Protein AF-A0A1Y4RMQ2-F1 (afdb_monomer_lite)

Radius of gyration: 25.71 Å; chains: 1; bounding box: 82×28×45 Å

Foldseek 3Di:
DVVVVVVVVVVVVVVVVVVVPPPPPPQDKDKDKDKDWDQDPAWDWDKAFDPDPWDWPDKVVDDDGIFIWTAGNVRWIQTPVPRDIDNIIMTITIDRDDPDDDCPDDDDDDPVCVVVVD

Sequence (118 aa):
MRRMKGKLFYLLAALFLMAAGCAEKKQEKDTVRSMIYLYPRNALEVSVQPENDGEISCSYPSCGKEWNIIARPDGTMTNLDDGQEYSCLFREYTAVGIPAENPQEGFVVEGKETAAFL

Structure (mmCIF, N/CA/C/O backbone):
data_AF-A0A1Y4RMQ2-F1
#
_entry.id   AF-A0A1Y4RMQ2-F1
#
loop_
_atom_site.group_PDB
_atom_site.id
_atom_site.type_symbol
_atom_site.label_atom_id
_atom_site.label_alt_id
_atom_site.label_comp_id
_atom_site.label_asym_id
_atom_site.label_entity_id
_atom_site.label_seq_id
_atom_site.pdbx_PDB_ins_code
_atom_site.Cartn_x
_atom_site.Cartn_y
_atom_site.Cartn_z
_atom_site.o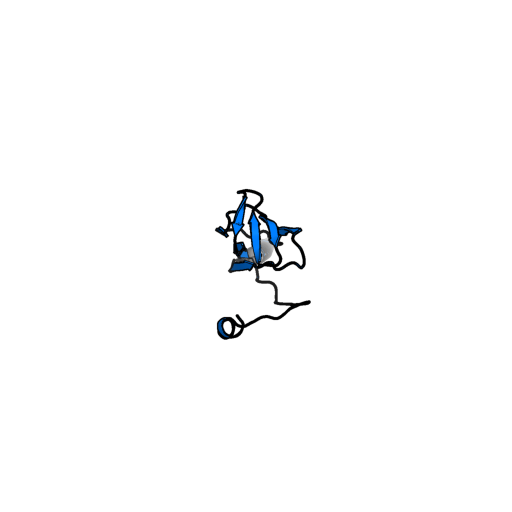ccupancy
_atom_site.B_iso_or_equiv
_atom_site.auth_seq_id
_atom_site.auth_comp_id
_atom_site.auth_asym_id
_atom_site.auth_atom_id
_atom_site.pdbx_PDB_model_num
ATOM 1 N N . MET A 1 1 ? 67.822 4.786 -30.871 1.00 49.12 1 MET A N 1
ATOM 2 C CA . MET A 1 1 ? 66.890 5.279 -29.821 1.00 49.12 1 MET A CA 1
ATOM 3 C C . MET A 1 1 ? 65.563 5.903 -30.306 1.00 49.12 1 MET A C 1
ATOM 5 O O . MET A 1 1 ? 64.708 6.147 -29.466 1.00 49.12 1 MET A O 1
ATOM 9 N N . ARG A 1 2 ? 65.306 6.131 -31.611 1.00 54.69 2 ARG A N 1
ATOM 10 C CA . ARG A 1 2 ? 64.018 6.703 -32.096 1.00 54.69 2 ARG A CA 1
ATOM 11 C C . ARG A 1 2 ? 62.841 5.706 -32.187 1.00 54.69 2 ARG A C 1
ATOM 13 O O . ARG A 1 2 ? 61.695 6.126 -32.227 1.00 54.69 2 ARG A O 1
ATOM 20 N N . ARG A 1 3 ? 63.114 4.393 -32.178 1.00 53.12 3 ARG A N 1
ATOM 21 C CA . ARG A 1 3 ? 62.140 3.308 -32.449 1.00 53.12 3 ARG A CA 1
ATOM 22 C C . ARG A 1 3 ? 61.313 2.853 -31.228 1.00 53.12 3 ARG A C 1
ATOM 24 O O . ARG A 1 3 ? 60.241 2.289 -31.410 1.00 53.12 3 ARG A O 1
ATOM 31 N N . MET A 1 4 ? 61.778 3.111 -29.998 1.00 57.31 4 MET A N 1
ATOM 32 C CA . MET A 1 4 ? 61.063 2.752 -28.753 1.00 57.31 4 MET A CA 1
ATOM 33 C C . MET A 1 4 ? 59.986 3.770 -28.363 1.00 57.31 4 MET A C 1
ATOM 35 O O . MET A 1 4 ? 58.971 3.383 -27.796 1.00 57.31 4 MET A O 1
ATOM 39 N N . LYS A 1 5 ? 60.164 5.050 -28.725 1.00 55.41 5 LYS A N 1
ATOM 40 C CA . LYS A 1 5 ? 59.192 6.115 -28.425 1.00 55.41 5 LYS A CA 1
ATOM 41 C C . LYS A 1 5 ? 57.867 5.912 -29.169 1.00 55.41 5 LYS A C 1
ATOM 43 O O . LYS A 1 5 ? 56.817 6.134 -28.589 1.00 55.41 5 LYS A O 1
ATOM 48 N N . GLY A 1 6 ? 57.920 5.411 -30.408 1.00 58.44 6 GLY A N 1
ATOM 49 C CA . GLY A 1 6 ? 56.724 5.069 -31.186 1.00 58.44 6 GLY A CA 1
ATOM 50 C C . GLY A 1 6 ? 55.949 3.893 -30.590 1.00 58.44 6 GLY A C 1
ATOM 51 O O . GLY A 1 6 ? 54.750 4.002 -30.388 1.00 58.44 6 GLY A O 1
ATOM 52 N N . LYS A 1 7 ? 56.629 2.794 -30.225 1.00 63.16 7 LYS A N 1
ATOM 53 C CA . LYS A 1 7 ? 55.978 1.634 -29.581 1.00 63.16 7 LYS A CA 1
ATOM 54 C C . LYS A 1 7 ? 55.372 1.986 -28.220 1.00 63.16 7 LYS A C 1
ATOM 56 O O . LYS A 1 7 ? 54.279 1.530 -27.916 1.00 63.16 7 LYS A O 1
ATOM 61 N N . LEU A 1 8 ? 56.059 2.824 -27.439 1.00 69.38 8 LEU A N 1
ATOM 62 C CA . LEU A 1 8 ? 55.552 3.320 -26.161 1.00 69.38 8 LEU A CA 1
ATOM 63 C C . LEU A 1 8 ? 54.329 4.229 -26.353 1.00 69.38 8 LEU A C 1
ATOM 65 O O . LEU A 1 8 ? 53.375 4.120 -25.596 1.00 69.38 8 LEU A O 1
ATOM 69 N N . PHE A 1 9 ? 54.324 5.060 -27.400 1.00 75.06 9 PHE A N 1
ATOM 70 C CA . PHE A 1 9 ? 53.178 5.897 -27.755 1.00 75.06 9 PHE A CA 1
ATOM 71 C C . PHE A 1 9 ? 51.963 5.068 -28.198 1.00 75.06 9 PHE A C 1
ATOM 73 O O . PHE A 1 9 ? 50.859 5.331 -27.741 1.00 75.06 9 PHE A O 1
ATOM 80 N N . TYR A 1 10 ? 52.156 4.024 -29.012 1.00 74.94 10 TYR A N 1
ATOM 81 C CA . TYR A 1 10 ? 51.068 3.116 -29.402 1.00 74.94 10 TYR A CA 1
ATOM 82 C C . TYR A 1 10 ? 50.523 2.304 -28.220 1.00 74.94 10 TYR A C 1
ATOM 84 O O . TYR A 1 10 ? 49.314 2.119 -28.126 1.00 74.94 10 TYR A O 1
ATOM 92 N N . LEU A 1 11 ? 51.386 1.865 -27.295 1.00 77.06 11 LEU A N 1
ATOM 93 C CA . LEU A 1 11 ? 50.958 1.194 -26.062 1.00 77.06 11 LEU A CA 1
ATOM 94 C C . LEU A 1 11 ? 50.164 2.136 -25.144 1.00 77.06 11 LEU A C 1
ATOM 96 O O . LEU A 1 11 ? 49.125 1.739 -24.629 1.00 77.06 11 LEU A O 1
ATOM 100 N N . LEU A 1 12 ? 50.603 3.389 -24.990 1.00 75.81 12 LEU A N 1
ATOM 101 C CA . LEU A 1 12 ? 49.875 4.414 -24.232 1.00 75.81 12 LEU A CA 1
ATOM 102 C C . LEU A 1 12 ? 48.533 4.777 -24.884 1.00 75.81 12 LEU A C 1
ATOM 104 O O . LEU A 1 12 ? 47.537 4.903 -24.180 1.00 75.81 12 LEU A O 1
ATOM 108 N N . ALA A 1 13 ? 48.482 4.892 -26.213 1.00 74.94 13 ALA A N 1
ATOM 109 C CA . ALA A 1 13 ? 47.250 5.176 -26.946 1.00 74.94 13 ALA A CA 1
ATOM 110 C C . ALA A 1 13 ? 46.244 4.012 -26.869 1.00 74.94 13 ALA A C 1
ATOM 112 O O . ALA A 1 13 ? 45.056 4.246 -26.666 1.00 74.94 13 ALA A O 1
ATOM 113 N N . ALA A 1 14 ? 46.709 2.762 -26.968 1.00 71.12 14 ALA A N 1
ATOM 114 C CA . ALA A 1 14 ? 45.867 1.575 -26.805 1.00 71.12 14 ALA A CA 1
ATOM 115 C C . ALA A 1 14 ? 45.315 1.446 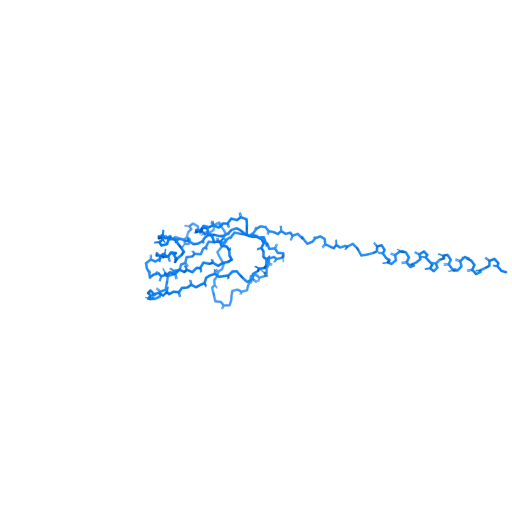-25.373 1.00 71.12 14 ALA A C 1
ATOM 117 O O . ALA A 1 14 ? 44.153 1.089 -25.192 1.00 71.12 14 ALA A O 1
ATOM 118 N N . LEU A 1 15 ? 46.118 1.795 -24.361 1.00 70.38 15 LEU A N 1
ATOM 119 C CA . LEU A 1 15 ? 45.685 1.836 -22.962 1.00 70.38 15 LEU A CA 1
ATOM 120 C C . LEU A 1 15 ? 44.609 2.915 -22.731 1.00 70.38 15 LEU A C 1
ATOM 122 O O . LEU A 1 15 ? 43.629 2.667 -22.035 1.00 70.38 15 LEU A O 1
ATOM 126 N N . PHE A 1 16 ? 44.751 4.083 -23.368 1.00 65.19 16 PHE A N 1
ATOM 127 C CA . PHE A 1 16 ? 43.758 5.164 -23.321 1.00 65.19 16 PHE A CA 1
ATOM 128 C C . PHE A 1 16 ? 42.444 4.797 -24.033 1.00 65.19 16 PHE A C 1
ATOM 130 O O . PHE A 1 16 ? 41.365 5.119 -23.543 1.00 65.19 16 PHE A O 1
ATOM 137 N N . LEU A 1 17 ? 42.525 4.086 -25.163 1.00 62.69 17 LEU A N 1
ATOM 138 C CA . LEU A 1 17 ? 41.361 3.592 -25.910 1.00 62.69 17 LEU A CA 1
ATOM 139 C C . LEU A 1 17 ? 40.569 2.532 -25.131 1.00 62.69 17 LEU A C 1
ATOM 141 O O . LEU A 1 17 ? 39.343 2.537 -25.189 1.00 62.69 17 LEU A O 1
ATOM 145 N N . MET A 1 18 ? 41.242 1.664 -24.365 1.00 61.66 18 MET A N 1
ATOM 146 C CA . MET A 1 18 ? 40.560 0.704 -23.485 1.00 61.66 18 MET A CA 1
ATOM 147 C C . MET A 1 18 ? 39.873 1.387 -22.292 1.00 61.66 18 MET A C 1
ATOM 149 O O . MET A 1 18 ? 38.809 0.944 -21.874 1.00 61.66 18 MET A O 1
ATOM 153 N N . ALA A 1 19 ? 40.427 2.491 -21.777 1.00 60.16 19 ALA A N 1
ATOM 154 C CA . ALA A 1 19 ? 39.830 3.247 -20.672 1.00 60.16 19 ALA A CA 1
ATOM 155 C C . ALA A 1 19 ? 38.576 4.050 -21.079 1.00 60.16 19 ALA A C 1
ATOM 157 O O . ALA A 1 19 ? 37.686 4.252 -20.258 1.00 60.16 19 ALA A O 1
ATOM 158 N N . ALA A 1 20 ? 38.468 4.475 -22.343 1.00 59.16 20 ALA A N 1
ATOM 159 C CA . ALA A 1 20 ? 37.299 5.197 -22.858 1.00 59.16 20 ALA A CA 1
ATOM 160 C C . ALA A 1 20 ? 36.094 4.288 -23.192 1.00 59.16 20 ALA A C 1
ATOM 162 O O . ALA A 1 20 ? 35.016 4.790 -23.500 1.00 59.16 20 ALA A O 1
ATOM 163 N N . GLY A 1 21 ? 36.265 2.959 -23.150 1.00 54.16 21 GLY A N 1
ATOM 164 C CA . GLY A 1 21 ? 35.235 1.976 -23.508 1.00 54.16 21 GLY A CA 1
ATOM 165 C C . GLY A 1 21 ? 34.200 1.675 -22.416 1.00 54.16 21 GLY A C 1
ATOM 166 O O . GLY A 1 21 ? 33.205 1.009 -22.697 1.00 54.16 21 GLY A O 1
ATOM 167 N N . CYS A 1 22 ? 34.386 2.169 -21.190 1.00 55.03 22 CYS A N 1
ATOM 168 C CA . CYS A 1 22 ? 33.389 2.058 -20.125 1.00 55.03 22 CYS A CA 1
ATOM 169 C C . CYS A 1 22 ? 32.335 3.165 -20.269 1.00 55.03 22 CYS A C 1
ATOM 171 O O . CYS A 1 22 ? 32.277 4.093 -19.468 1.00 55.03 22 CYS A O 1
ATOM 173 N N . ALA A 1 23 ? 31.501 3.087 -21.306 1.00 58.84 23 ALA A N 1
ATOM 174 C CA . ALA A 1 23 ? 30.244 3.820 -21.300 1.00 58.84 23 ALA A CA 1
ATOM 175 C C . ALA A 1 23 ? 29.331 3.143 -20.268 1.00 58.84 23 ALA A C 1
ATOM 177 O O . ALA A 1 23 ? 28.822 2.047 -20.516 1.00 58.84 23 ALA A O 1
ATOM 178 N N . GLU A 1 24 ? 29.168 3.756 -19.093 1.00 58.00 24 GLU A N 1
ATOM 179 C CA . GLU A 1 24 ? 28.142 3.345 -18.136 1.00 58.00 24 GLU A CA 1
ATOM 180 C C . GLU A 1 24 ? 26.800 3.308 -18.874 1.00 58.00 24 GLU A C 1
ATOM 182 O O . GLU A 1 24 ? 26.314 4.324 -19.379 1.00 58.00 24 GLU A O 1
ATOM 187 N N . LYS A 1 25 ? 26.211 2.114 -19.000 1.00 56.59 25 LYS A N 1
ATOM 188 C CA . LYS A 1 25 ? 24.844 1.983 -19.497 1.00 56.59 25 LYS A CA 1
ATOM 189 C C . LYS A 1 25 ? 23.955 2.697 -18.489 1.00 56.59 25 LYS A C 1
ATOM 191 O O . LYS A 1 25 ? 23.756 2.192 -17.389 1.00 56.59 25 LYS A O 1
ATOM 196 N N . LYS A 1 26 ? 23.458 3.878 -18.855 1.00 53.00 26 LYS A N 1
ATOM 197 C CA . LYS A 1 26 ? 22.485 4.620 -18.056 1.00 53.00 26 LYS A CA 1
ATOM 198 C C . LYS A 1 26 ? 21.263 3.720 -17.890 1.00 53.00 26 LYS A C 1
ATOM 200 O O . LYS A 1 26 ? 20.548 3.478 -18.858 1.00 53.00 26 LYS A O 1
ATOM 205 N N . GLN A 1 27 ? 21.098 3.154 -16.700 1.00 61.75 27 GLN A N 1
ATOM 206 C CA . GLN A 1 27 ? 19.955 2.312 -16.383 1.00 61.75 27 GLN A CA 1
ATOM 207 C C . GLN A 1 27 ? 18.708 3.193 -16.459 1.00 61.75 27 GLN A C 1
ATOM 209 O O . GLN A 1 27 ? 18.607 4.201 -15.756 1.00 61.75 27 GLN A O 1
ATOM 214 N N . GLU A 1 28 ? 17.816 2.868 -17.387 1.00 67.81 28 GLU A N 1
ATOM 215 C CA . GLU A 1 28 ? 16.533 3.544 -17.523 1.00 67.81 28 GLU A CA 1
ATOM 216 C C . GLU A 1 28 ? 15.702 3.206 -16.279 1.00 67.81 28 GLU A C 1
ATOM 218 O O . GLU A 1 28 ? 15.555 2.041 -15.905 1.00 67.81 28 GLU A O 1
ATOM 223 N N . LYS A 1 29 ? 15.305 4.252 -15.552 1.00 76.69 29 LYS A N 1
ATOM 224 C CA . LYS A 1 29 ? 14.570 4.161 -14.292 1.00 76.69 29 LYS A CA 1
ATOM 225 C C . LYS A 1 29 ? 13.098 4.331 -14.643 1.00 76.69 29 LYS A C 1
ATOM 227 O O . LYS A 1 29 ? 12.678 5.439 -14.972 1.00 76.69 29 LYS A O 1
ATOM 232 N N . ASP A 1 30 ? 12.349 3.239 -14.595 1.00 84.38 30 ASP A N 1
ATOM 233 C CA . ASP A 1 30 ? 10.927 3.215 -14.918 1.00 84.38 30 ASP A CA 1
ATOM 234 C C . ASP A 1 30 ? 10.101 3.658 -13.711 1.00 84.38 30 ASP A C 1
ATOM 236 O O . ASP A 1 30 ? 10.441 3.374 -12.560 1.00 84.38 30 ASP A O 1
ATOM 240 N N . THR A 1 31 ? 8.986 4.342 -13.960 1.00 88.00 31 THR A N 1
ATOM 241 C CA . THR A 1 31 ? 7.992 4.637 -12.923 1.00 88.00 31 THR A CA 1
ATOM 242 C C . THR A 1 31 ? 6.953 3.526 -12.894 1.00 88.00 31 THR A C 1
ATOM 244 O O . THR A 1 31 ? 6.230 3.315 -13.867 1.00 88.00 31 THR A O 1
ATOM 247 N N . VAL A 1 32 ? 6.847 2.848 -11.757 1.00 86.81 32 VAL A N 1
ATOM 248 C CA . VAL A 1 32 ? 5.902 1.759 -11.516 1.00 86.81 32 VAL A CA 1
ATOM 249 C C . VAL A 1 32 ? 4.829 2.232 -10.543 1.00 86.81 32 VAL A C 1
ATOM 251 O O . VAL A 1 32 ? 5.112 2.902 -9.550 1.00 86.81 32 VAL A O 1
ATOM 254 N N . ARG A 1 33 ? 3.577 1.874 -10.834 1.00 89.38 33 ARG A N 1
ATOM 255 C CA . ARG A 1 33 ? 2.418 2.152 -9.981 1.00 89.38 33 ARG A CA 1
ATOM 256 C C . ARG A 1 33 ? 1.780 0.842 -9.561 1.00 89.38 33 ARG A C 1
ATOM 258 O O . ARG A 1 33 ? 1.538 -0.011 -10.410 1.00 89.38 33 ARG A O 1
ATOM 265 N N . SER A 1 34 ? 1.486 0.699 -8.277 1.00 87.69 34 SER A N 1
ATOM 266 C CA . SER A 1 34 ? 0.765 -0.449 -7.736 1.00 87.69 34 SER A CA 1
ATOM 267 C C . SER A 1 34 ? -0.463 -0.003 -6.955 1.00 87.69 34 SER A C 1
ATOM 269 O O . SER A 1 34 ? -0.455 1.028 -6.282 1.00 87.69 34 SER A O 1
ATOM 271 N N . MET A 1 35 ? -1.519 -0.809 -7.051 1.00 91.75 35 MET A N 1
ATOM 272 C CA . MET A 1 35 ? -2.716 -0.697 -6.227 1.00 91.75 35 MET A CA 1
ATOM 273 C C . MET A 1 35 ? -2.994 -2.067 -5.609 1.00 91.75 35 MET A C 1
ATOM 275 O O . MET A 1 35 ? -3.031 -3.070 -6.320 1.00 91.75 35 MET A O 1
ATOM 279 N N . ILE A 1 36 ? -3.115 -2.112 -4.286 1.00 93.12 36 ILE A N 1
ATOM 280 C CA . ILE A 1 36 ? -3.183 -3.340 -3.493 1.00 93.12 36 ILE A CA 1
ATOM 281 C C . ILE A 1 36 ? -4.531 -3.379 -2.778 1.00 93.12 36 ILE A C 1
ATOM 283 O O . ILE A 1 36 ? -4.892 -2.440 -2.064 1.00 93.12 36 ILE A O 1
ATOM 287 N N . TYR A 1 37 ? -5.239 -4.491 -2.959 1.00 94.25 37 TYR A N 1
ATOM 288 C CA . TYR A 1 37 ? -6.482 -4.824 -2.271 1.00 94.25 37 TYR A CA 1
ATOM 289 C C . TYR A 1 37 ? -6.278 -6.108 -1.469 1.00 94.25 37 TYR A C 1
ATOM 291 O O . TYR A 1 37 ? -5.677 -7.057 -1.977 1.00 94.25 37 TYR A O 1
ATOM 299 N N . LEU A 1 38 ? -6.775 -6.155 -0.232 1.00 95.81 38 LEU A N 1
ATOM 300 C CA . LEU A 1 38 ? -6.577 -7.290 0.669 1.00 95.81 38 LEU A CA 1
ATOM 301 C C . LEU A 1 38 ? -7.921 -7.820 1.165 1.00 95.81 38 LEU A C 1
ATOM 303 O O . LEU A 1 38 ? -8.664 -7.110 1.831 1.00 95.81 38 LEU A O 1
ATOM 307 N N . TYR A 1 39 ? -8.191 -9.092 0.866 1.00 96.06 39 TYR A N 1
ATOM 308 C CA . TYR A 1 39 ? -9.411 -9.808 1.254 1.00 96.06 39 TYR A CA 1
ATOM 309 C C . TYR A 1 39 ? -9.057 -11.090 2.021 1.00 96.06 39 TYR A C 1
ATOM 311 O O . TYR A 1 39 ? -9.190 -12.200 1.496 1.00 96.06 39 TYR A O 1
ATOM 319 N N . PRO A 1 40 ? -8.521 -10.983 3.246 1.00 96.94 40 PRO A N 1
ATOM 320 C CA . PRO A 1 40 ? -8.179 -12.159 4.026 1.00 96.94 40 PRO A CA 1
ATOM 321 C C . PRO A 1 40 ? -9.421 -12.925 4.494 1.00 96.94 40 PRO A C 1
ATOM 323 O O . PRO A 1 40 ? -10.517 -12.384 4.581 1.00 96.94 40 PRO A O 1
ATOM 326 N N . ARG A 1 41 ? -9.248 -14.197 4.880 1.00 97.56 41 ARG A N 1
ATOM 327 C CA . ARG A 1 41 ? -10.356 -15.010 5.420 1.00 97.56 41 ARG A CA 1
ATOM 328 C C . ARG A 1 41 ? -10.904 -14.467 6.746 1.00 97.56 41 ARG A C 1
ATOM 330 O O . ARG A 1 41 ? -12.102 -14.544 6.984 1.00 97.56 41 ARG A O 1
ATOM 337 N N . ASN A 1 42 ? -10.026 -13.973 7.613 1.00 98.00 42 ASN A N 1
ATOM 338 C CA . ASN A 1 42 ? -10.362 -13.360 8.898 1.00 98.00 42 ASN A CA 1
ATOM 339 C C . ASN A 1 42 ? -9.594 -12.046 9.018 1.00 98.00 42 ASN A C 1
ATOM 341 O O . ASN A 1 42 ? -8.602 -11.868 8.317 1.00 98.00 42 ASN A O 1
ATOM 345 N N . ALA A 1 43 ? -10.010 -11.161 9.923 1.00 98.31 43 ALA A N 1
ATOM 346 C CA . ALA A 1 43 ? -9.231 -9.962 10.203 1.00 98.31 43 ALA A CA 1
ATOM 347 C C . ALA A 1 43 ? -7.831 -10.338 10.718 1.00 98.31 43 ALA A C 1
ATOM 349 O O . ALA A 1 43 ? -7.720 -11.133 11.656 1.00 98.31 43 ALA A O 1
ATOM 350 N N . LEU A 1 44 ? -6.782 -9.783 10.109 1.00 98.44 44 LEU A N 1
ATOM 351 C CA . LEU A 1 44 ? -5.407 -9.939 10.582 1.00 98.44 44 LEU A CA 1
ATOM 352 C C . LEU A 1 44 ? -4.576 -8.682 10.341 1.00 98.44 44 LEU A C 1
ATOM 354 O O . LEU A 1 44 ? -4.882 -7.867 9.469 1.00 98.44 44 LEU A O 1
ATOM 358 N N . GLU A 1 45 ? -3.506 -8.571 11.116 1.00 98.31 45 GLU A N 1
ATOM 359 C CA . GLU A 1 45 ? -2.462 -7.581 10.900 1.00 98.31 45 GLU A CA 1
ATOM 360 C C . GLU A 1 45 ? -1.599 -7.980 9.698 1.00 98.31 45 GLU A C 1
ATOM 362 O O . GLU A 1 45 ? -1.223 -9.146 9.548 1.00 98.31 45 GLU A O 1
ATOM 367 N N . VAL A 1 46 ? -1.320 -7.017 8.823 1.00 97.12 46 VAL A N 1
ATOM 368 C CA . VAL A 1 46 ? -0.521 -7.202 7.610 1.00 97.12 46 VAL A CA 1
ATOM 369 C C . VAL A 1 46 ? 0.485 -6.063 7.508 1.00 97.12 46 VAL A C 1
ATOM 371 O O . VAL A 1 46 ? 0.108 -4.891 7.562 1.00 97.12 46 VAL A O 1
ATOM 374 N N . SER A 1 47 ? 1.749 -6.420 7.289 1.00 95.81 47 SER A N 1
ATOM 375 C CA . SER A 1 47 ? 2.803 -5.480 6.909 1.00 95.81 47 SER A CA 1
ATOM 376 C C . SER A 1 47 ? 3.045 -5.574 5.406 1.00 95.81 47 SER A C 1
ATOM 378 O O . SER A 1 47 ? 3.293 -6.656 4.873 1.00 95.81 47 SER A O 1
ATOM 380 N N . VAL A 1 48 ? 2.965 -4.442 4.709 1.00 93.12 48 VAL A N 1
ATOM 381 C CA . VAL A 1 48 ? 3.168 -4.356 3.258 1.00 93.12 48 VAL A CA 1
ATOM 382 C C . VAL A 1 48 ? 4.420 -3.536 2.978 1.00 93.12 48 VAL A C 1
ATOM 384 O O . VAL A 1 48 ? 4.418 -2.311 3.124 1.00 93.12 48 VAL A O 1
ATOM 387 N N . GLN A 1 49 ? 5.478 -4.214 2.538 1.00 87.44 49 GLN A N 1
ATOM 388 C CA . GLN A 1 49 ? 6.774 -3.623 2.212 1.00 87.44 49 GLN A CA 1
ATOM 389 C C . GLN A 1 49 ? 7.158 -3.968 0.762 1.00 87.44 49 GLN A C 1
ATOM 391 O O . GLN A 1 49 ? 6.981 -5.112 0.345 1.00 87.44 49 GLN A O 1
ATOM 396 N N . PRO A 1 50 ? 7.676 -3.017 -0.033 1.00 72.69 50 PRO A N 1
ATOM 397 C CA . PRO A 1 50 ? 8.220 -3.322 -1.345 1.00 72.69 50 PRO A CA 1
ATOM 398 C C . PRO A 1 50 ? 9.555 -4.052 -1.189 1.00 72.69 50 PRO A C 1
ATOM 400 O O . PRO A 1 50 ? 10.367 -3.714 -0.330 1.00 72.69 50 PRO A O 1
ATOM 403 N N . GLU A 1 51 ? 9.808 -5.007 -2.076 1.00 69.25 51 GLU A N 1
ATOM 404 C CA . GLU A 1 51 ? 11.108 -5.683 -2.158 1.00 69.25 51 GLU A CA 1
ATOM 405 C C . GLU A 1 51 ? 12.183 -4.831 -2.851 1.00 69.25 51 GLU A C 1
ATOM 407 O O . GLU A 1 51 ? 13.357 -5.188 -2.831 1.00 69.25 51 GLU A O 1
ATOM 412 N N . ASN A 1 52 ? 11.804 -3.718 -3.487 1.00 67.75 52 ASN A N 1
ATOM 413 C CA . ASN A 1 52 ? 12.734 -2.886 -4.243 1.00 67.75 52 ASN A CA 1
ATOM 414 C C . ASN A 1 52 ? 13.229 -1.664 -3.460 1.00 67.75 52 ASN A C 1
ATOM 416 O O . ASN A 1 52 ? 12.493 -1.035 -2.702 1.00 67.75 52 ASN A O 1
ATOM 420 N N . ASP A 1 53 ? 14.470 -1.275 -3.753 1.00 68.19 53 ASP A N 1
ATOM 421 C CA . ASP A 1 53 ? 15.113 -0.049 -3.258 1.00 68.19 53 ASP A CA 1
ATOM 422 C C . ASP A 1 53 ? 14.669 1.206 -4.038 1.00 68.19 53 ASP A C 1
ATOM 424 O O . ASP A 1 53 ? 15.380 2.213 -4.104 1.00 68.19 53 ASP A O 1
ATOM 428 N N . GLY A 1 54 ? 13.506 1.136 -4.687 1.00 78.50 54 GLY A N 1
ATOM 429 C CA . GLY A 1 54 ? 12.957 2.217 -5.482 1.00 78.50 54 GLY A CA 1
ATOM 430 C C . GLY A 1 54 ? 12.599 3.429 -4.633 1.00 78.50 54 GLY A C 1
ATOM 431 O O . GLY A 1 54 ? 12.047 3.310 -3.540 1.00 78.50 54 GLY A O 1
ATOM 432 N N . GLU A 1 55 ? 12.860 4.624 -5.157 1.00 87.56 55 GLU A N 1
ATOM 433 C CA . GLU A 1 55 ? 12.370 5.847 -4.525 1.00 87.56 55 GLU A CA 1
ATOM 434 C C . GLU A 1 55 ? 10.854 5.926 -4.706 1.00 87.56 55 GLU A C 1
ATOM 436 O O . GLU A 1 55 ? 10.363 5.807 -5.834 1.00 87.56 55 GLU A O 1
ATOM 441 N N . ILE A 1 56 ? 10.142 6.119 -3.596 1.00 89.44 56 ILE A N 1
ATOM 442 C CA . ILE A 1 56 ? 8.688 6.274 -3.546 1.00 89.44 56 ILE A CA 1
ATOM 443 C C . ILE A 1 56 ? 8.370 7.743 -3.801 1.00 89.44 56 ILE A C 1
ATOM 445 O O . ILE A 1 56 ? 8.674 8.597 -2.971 1.00 89.44 56 ILE A O 1
ATOM 449 N N . SER A 1 57 ? 7.758 8.033 -4.944 1.00 91.06 57 SER A N 1
ATOM 450 C CA . SER A 1 57 ? 7.332 9.386 -5.311 1.00 91.06 57 SER A CA 1
ATOM 451 C C . SER A 1 57 ? 5.938 9.718 -4.778 1.00 91.06 57 SER A C 1
ATOM 453 O O . SER A 1 57 ? 5.633 10.888 -4.552 1.00 91.06 57 SER A O 1
ATOM 455 N N . CYS A 1 58 ? 5.086 8.710 -4.568 1.00 93.00 58 CYS A N 1
ATOM 456 C CA . CYS A 1 58 ? 3.736 8.889 -4.042 1.00 93.00 58 CYS A CA 1
ATOM 457 C C . CYS A 1 58 ? 3.254 7.634 -3.306 1.00 93.00 58 CYS A C 1
ATOM 459 O O . CYS A 1 58 ? 3.521 6.510 -3.735 1.00 93.00 58 CYS A O 1
ATOM 461 N N . SER A 1 59 ? 2.508 7.816 -2.220 1.00 94.00 59 SER A N 1
ATOM 462 C CA . SER A 1 59 ? 1.829 6.733 -1.510 1.00 94.00 59 SER A CA 1
ATOM 463 C C . SER A 1 59 ? 0.482 7.195 -0.957 1.00 94.00 59 SER A C 1
ATOM 465 O O . SER A 1 59 ? 0.308 8.359 -0.590 1.00 94.00 59 SER A O 1
ATOM 467 N N . TYR A 1 60 ? -0.486 6.280 -0.928 1.00 94.25 60 TYR A N 1
ATOM 468 C CA . TYR A 1 60 ? -1.786 6.486 -0.298 1.00 94.25 60 TYR A CA 1
ATOM 469 C C . TYR A 1 60 ? -2.260 5.195 0.402 1.00 94.25 60 TYR A C 1
ATOM 471 O O . TYR A 1 60 ? -2.340 4.166 -0.267 1.00 94.25 60 TYR A O 1
ATOM 479 N N . PRO A 1 61 ? -2.578 5.225 1.711 1.00 94.25 61 PRO A N 1
ATOM 480 C CA . PRO A 1 61 ? -2.254 6.307 2.640 1.00 94.25 61 PRO A CA 1
ATOM 481 C C . PRO A 1 61 ? -0.757 6.612 2.645 1.00 94.25 61 PRO A C 1
ATOM 483 O O . PRO A 1 61 ? 0.054 5.807 2.185 1.00 94.25 61 PRO A O 1
ATOM 486 N N . SER A 1 62 ? -0.395 7.797 3.132 1.00 92.62 62 SER A N 1
ATOM 487 C CA . SER A 1 62 ? 1.008 8.190 3.211 1.00 92.62 62 SER A CA 1
ATOM 488 C C . SER A 1 62 ? 1.765 7.182 4.070 1.00 92.62 62 SER A C 1
ATOM 490 O O . SER A 1 62 ? 1.495 7.053 5.258 1.00 92.62 62 SER A O 1
ATOM 492 N N . CYS A 1 63 ? 2.738 6.505 3.474 1.00 84.62 63 CYS A N 1
ATOM 493 C CA . CYS A 1 63 ? 3.688 5.664 4.186 1.00 84.62 63 CYS A CA 1
ATOM 494 C C . CYS A 1 63 ? 5.116 6.076 3.865 1.00 84.62 63 CYS A C 1
ATOM 496 O O . CYS A 1 63 ? 5.402 6.573 2.773 1.00 84.62 63 CYS A O 1
ATOM 498 N N . GLY A 1 64 ? 6.019 5.786 4.800 1.00 81.69 64 GLY A N 1
ATOM 499 C CA . GLY A 1 64 ? 7.448 5.759 4.521 1.00 81.69 64 GLY A CA 1
ATOM 500 C C . GLY A 1 64 ? 7.788 4.523 3.692 1.00 81.69 64 GLY A C 1
ATOM 501 O O . GLY A 1 64 ? 7.539 4.468 2.493 1.00 81.69 64 GLY A O 1
ATOM 502 N N . LYS A 1 65 ? 8.359 3.505 4.338 1.00 83.88 65 LYS A N 1
ATOM 503 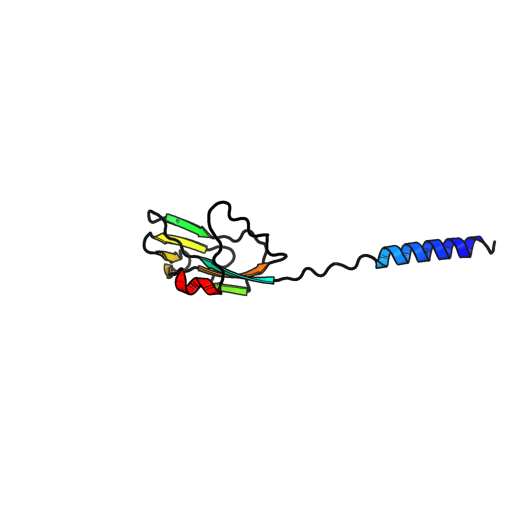C CA . LYS A 1 65 ? 8.787 2.277 3.652 1.00 83.88 65 LYS A CA 1
ATOM 504 C C . LYS A 1 65 ? 7.698 1.211 3.592 1.00 83.88 65 LYS A C 1
ATOM 506 O O . LYS A 1 65 ? 7.557 0.540 2.569 1.00 83.88 65 LYS A O 1
ATOM 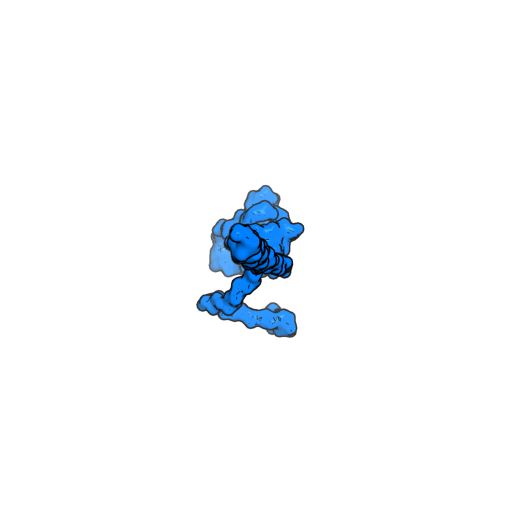511 N N . GLU A 1 66 ? 6.901 1.101 4.641 1.00 91.38 66 GLU A N 1
ATOM 512 C CA . GLU A 1 66 ? 5.916 0.040 4.830 1.00 91.38 66 GLU A CA 1
ATOM 513 C C . GLU A 1 66 ? 4.571 0.608 5.278 1.00 91.38 66 GLU A C 1
ATOM 515 O O . GLU A 1 66 ? 4.514 1.706 5.830 1.00 91.38 66 GLU A O 1
ATOM 520 N N . TRP A 1 67 ? 3.510 -0.154 5.034 1.00 95.50 67 TRP A N 1
ATOM 521 C CA . TRP A 1 67 ? 2.229 0.024 5.708 1.00 95.50 67 TRP A CA 1
ATOM 522 C C . TRP A 1 67 ? 2.050 -1.079 6.740 1.00 95.50 67 TRP A C 1
ATOM 524 O O . TRP A 1 67 ? 2.256 -2.245 6.406 1.00 95.50 67 TRP A O 1
ATOM 534 N N . ASN A 1 68 ? 1.598 -0.719 7.938 1.00 96.94 68 ASN A N 1
ATOM 535 C CA . ASN A 1 68 ? 1.128 -1.661 8.946 1.00 96.94 68 ASN A CA 1
ATOM 536 C C . ASN A 1 68 ? -0.376 -1.454 9.112 1.00 96.94 68 ASN A C 1
ATOM 538 O O . ASN A 1 68 ? -0.827 -0.361 9.455 1.00 96.94 68 ASN A O 1
ATOM 542 N N . ILE A 1 69 ? -1.164 -2.478 8.800 1.00 97.75 69 ILE A N 1
ATOM 543 C CA . ILE A 1 69 ? -2.621 -2.366 8.713 1.00 97.75 69 ILE A CA 1
ATOM 544 C C . ILE A 1 69 ? -3.319 -3.548 9.384 1.00 97.75 69 ILE A C 1
ATOM 546 O O . ILE A 1 69 ? -2.750 -4.628 9.518 1.00 97.75 69 ILE A O 1
ATOM 550 N N . ILE A 1 70 ? -4.600 -3.381 9.702 1.00 98.44 70 ILE A N 1
ATOM 551 C CA . ILE A 1 70 ? -5.524 -4.490 9.957 1.00 98.44 70 ILE A CA 1
ATOM 552 C C . ILE A 1 70 ? -6.405 -4.656 8.719 1.00 98.44 70 ILE A C 1
ATOM 554 O O . ILE A 1 70 ? -7.272 -3.817 8.475 1.00 98.44 70 ILE A O 1
ATOM 558 N N . ALA A 1 71 ? -6.195 -5.725 7.949 1.00 98.44 71 ALA A N 1
ATOM 559 C CA . ALA A 1 71 ? -7.009 -6.064 6.780 1.00 98.44 71 ALA A CA 1
ATOM 560 C C . ALA A 1 71 ? -8.206 -6.932 7.181 1.00 98.44 71 ALA A C 1
ATOM 562 O O . ALA A 1 71 ? -8.072 -7.817 8.031 1.00 98.44 71 ALA A O 1
ATOM 563 N N . ARG A 1 72 ? -9.367 -6.716 6.554 1.00 98.56 72 ARG A N 1
ATOM 564 C CA . ARG A 1 72 ? -10.615 -7.429 6.859 1.00 98.56 72 ARG A CA 1
ATOM 565 C C . ARG A 1 72 ? -11.212 -8.127 5.634 1.00 98.56 72 ARG A C 1
ATOM 567 O O . ARG A 1 72 ? -10.959 -7.708 4.508 1.00 98.56 72 ARG A O 1
ATOM 574 N N . PRO A 1 73 ? -12.041 -9.172 5.835 1.00 98.19 73 PRO A N 1
ATOM 575 C CA . PRO A 1 73 ? -12.630 -9.932 4.729 1.00 98.19 73 PRO A CA 1
ATOM 576 C C . PRO A 1 73 ? -13.516 -9.122 3.776 1.00 98.19 73 PRO A C 1
ATOM 578 O O . PRO A 1 73 ? -13.738 -9.545 2.647 1.00 98.19 73 PRO A O 1
ATOM 581 N N . ASP A 1 74 ? -14.030 -7.976 4.221 1.00 97.44 74 ASP A N 1
ATOM 582 C CA . ASP A 1 74 ? -14.854 -7.065 3.420 1.00 97.44 74 ASP A CA 1
ATOM 583 C C . ASP A 1 74 ? -14.033 -6.119 2.522 1.00 97.44 74 ASP A C 1
ATOM 585 O O . ASP A 1 74 ? -14.610 -5.312 1.797 1.00 97.44 74 ASP A O 1
ATOM 589 N N . GLY A 1 75 ? -12.699 -6.222 2.548 1.00 96.44 75 GLY A N 1
ATOM 590 C CA . GLY A 1 75 ? -11.790 -5.379 1.772 1.00 96.44 75 GLY A CA 1
ATOM 591 C C . GLY A 1 75 ? -11.408 -4.068 2.459 1.00 96.44 75 GLY A C 1
ATOM 592 O O . GLY A 1 75 ? -10.614 -3.307 1.907 1.00 96.44 75 GLY A O 1
ATOM 593 N N . THR A 1 76 ? -11.936 -3.789 3.655 1.00 97.81 76 THR A N 1
ATOM 594 C CA . THR A 1 76 ? -11.514 -2.624 4.439 1.00 97.81 76 THR A CA 1
ATOM 595 C C . THR A 1 76 ? -10.183 -2.886 5.135 1.00 97.81 76 THR A C 1
ATOM 597 O O . THR A 1 76 ? -9.876 -3.997 5.582 1.00 97.81 76 THR A O 1
ATOM 600 N N . MET A 1 77 ? -9.379 -1.835 5.247 1.00 97.94 77 MET A N 1
ATOM 601 C CA . MET A 1 77 ? -8.086 -1.862 5.918 1.00 97.94 77 MET A CA 1
ATOM 602 C C . MET A 1 77 ? -7.992 -0.681 6.872 1.00 97.94 77 MET A C 1
ATOM 604 O O . MET A 1 77 ? -8.192 0.455 6.458 1.00 97.94 77 MET A O 1
ATOM 608 N N . THR A 1 78 ? -7.669 -0.927 8.138 1.00 98.25 78 THR A N 1
ATOM 609 C CA . THR A 1 78 ? -7.356 0.155 9.082 1.00 98.25 78 THR A CA 1
ATOM 610 C C . THR A 1 78 ? -5.850 0.356 9.119 1.00 98.25 78 THR A C 1
ATOM 612 O O . THR A 1 78 ? -5.136 -0.589 9.450 1.00 98.25 78 THR A O 1
ATOM 615 N N . ASN A 1 79 ? -5.364 1.553 8.799 1.00 97.06 79 ASN A N 1
ATOM 616 C CA . ASN A 1 79 ? -3.954 1.895 8.956 1.00 97.06 79 ASN A CA 1
ATOM 617 C C . ASN A 1 79 ? -3.621 2.086 10.437 1.00 97.06 79 ASN A C 1
ATOM 619 O O . ASN A 1 79 ? -4.319 2.807 11.146 1.00 97.06 79 ASN A O 1
ATOM 623 N N . LEU A 1 80 ? -2.574 1.420 10.918 1.00 96.50 80 LEU A N 1
ATOM 624 C CA . LEU A 1 80 ? -2.198 1.468 12.330 1.00 96.50 80 LEU A CA 1
ATOM 625 C C . LEU A 1 80 ? -1.535 2.795 12.716 1.00 96.50 80 LEU A C 1
ATOM 627 O O . LEU A 1 80 ? -1.587 3.169 13.886 1.00 96.50 80 LEU A O 1
ATOM 631 N N . ASP A 1 81 ? -0.974 3.523 11.748 1.00 94.44 81 ASP A N 1
ATOM 632 C CA . ASP A 1 81 ? -0.278 4.788 12.010 1.00 94.44 81 ASP A CA 1
ATOM 633 C C . ASP A 1 81 ? -1.244 5.952 12.284 1.00 94.44 81 ASP A C 1
ATOM 635 O O . ASP A 1 81 ? -1.012 6.759 13.185 1.00 94.44 81 ASP A O 1
ATOM 639 N N . ASP A 1 82 ? -2.329 6.053 11.512 1.00 94.75 82 ASP A N 1
ATOM 640 C CA . ASP A 1 82 ? -3.313 7.143 11.616 1.00 94.75 82 ASP A CA 1
ATOM 641 C C . ASP A 1 82 ? -4.695 6.688 12.122 1.00 94.75 82 ASP A C 1
ATOM 643 O O . ASP A 1 82 ? -5.547 7.529 12.421 1.00 94.75 82 ASP A O 1
ATOM 647 N N . GLY A 1 83 ? -4.921 5.375 12.251 1.00 96.75 83 GLY A N 1
ATOM 648 C CA . GLY A 1 83 ? -6.183 4.776 12.687 1.00 96.75 83 GLY A CA 1
ATOM 649 C C . GLY A 1 83 ? -7.323 4.875 11.670 1.00 96.75 83 GLY A C 1
ATOM 650 O O . GLY A 1 83 ? -8.455 4.526 12.005 1.00 96.75 83 GLY A O 1
ATOM 651 N N . GLN A 1 84 ? -7.062 5.366 10.458 1.00 97.88 84 GLN A N 1
ATOM 652 C CA . GLN A 1 84 ? -8.078 5.599 9.436 1.00 97.88 84 GLN A CA 1
ATOM 653 C C . GLN A 1 84 ? -8.346 4.343 8.610 1.00 97.88 84 GLN A C 1
ATOM 655 O O . GLN A 1 84 ? -7.503 3.451 8.483 1.00 97.88 84 GLN A O 1
ATOM 660 N N . GLU A 1 85 ? -9.542 4.284 8.028 1.00 98.12 85 GLU A N 1
ATOM 661 C CA . GLU A 1 85 ? -9.944 3.201 7.136 1.00 98.12 85 GLU A CA 1
ATOM 662 C C . GLU A 1 85 ? -9.706 3.552 5.666 1.00 98.12 85 GLU A C 1
ATOM 664 O O . GLU A 1 85 ? -10.014 4.650 5.200 1.00 98.12 85 GLU A O 1
ATOM 669 N N . TYR A 1 86 ? -9.195 2.572 4.927 1.00 97.12 86 TYR A N 1
ATOM 670 C CA . TYR A 1 86 ? -8.869 2.653 3.512 1.00 97.12 86 TYR A CA 1
ATOM 671 C C . TYR A 1 86 ? -9.389 1.417 2.780 1.00 97.12 86 TYR A C 1
ATOM 673 O O . TYR A 1 86 ? -9.462 0.323 3.340 1.00 97.12 86 TYR A O 1
ATOM 681 N N . SER A 1 87 ? -9.729 1.589 1.505 1.00 95.75 87 SER A N 1
ATOM 682 C CA . SER A 1 87 ? -10.153 0.499 0.615 1.00 95.75 87 SER A CA 1
ATOM 683 C C . SER A 1 87 ? -9.025 -0.027 -0.274 1.00 95.75 87 SER A C 1
ATOM 685 O O . SER A 1 87 ? -9.156 -1.096 -0.864 1.00 95.75 87 SER A O 1
ATOM 687 N N . CYS A 1 88 ? -7.919 0.709 -0.392 1.00 95.69 88 CYS A N 1
ATOM 688 C CA . CYS A 1 88 ? -6.749 0.304 -1.160 1.00 95.69 88 CYS A CA 1
ATOM 689 C C . CYS A 1 88 ? -5.466 0.901 -0.575 1.00 95.69 88 CYS A C 1
ATOM 691 O O . CYS A 1 88 ? -5.495 1.931 0.102 1.00 95.69 88 CYS A O 1
ATOM 693 N N . LEU A 1 89 ? -4.340 0.258 -0.882 1.00 95.69 89 LEU A N 1
ATOM 694 C CA . LEU A 1 89 ? -3.015 0.857 -0.749 1.00 95.69 89 LEU A CA 1
ATOM 695 C C . LEU A 1 89 ? -2.496 1.166 -2.150 1.00 95.69 89 LEU A C 1
ATOM 697 O O . LEU A 1 89 ? -2.526 0.308 -3.031 1.00 95.69 89 LEU A O 1
ATOM 701 N N . PHE A 1 90 ? -2.010 2.377 -2.362 1.00 94.38 90 PHE A N 1
ATOM 702 C CA . PHE A 1 90 ? -1.451 2.824 -3.627 1.00 94.38 90 PHE A CA 1
ATOM 703 C C . PHE A 1 90 ? -0.013 3.282 -3.430 1.00 94.38 90 PHE A C 1
ATOM 705 O O . PHE A 1 90 ? 0.291 4.004 -2.479 1.00 94.38 90 PHE A O 1
ATOM 712 N N . ARG A 1 91 ? 0.871 2.892 -4.350 1.00 92.50 91 ARG A N 1
ATOM 713 C CA . ARG A 1 91 ? 2.242 3.400 -4.407 1.00 92.50 91 ARG A CA 1
ATOM 714 C C . ARG A 1 91 ? 2.645 3.722 -5.831 1.00 92.50 91 ARG A C 1
ATOM 716 O O . ARG A 1 91 ? 2.421 2.929 -6.740 1.00 92.50 91 ARG A O 1
ATOM 723 N N . GLU A 1 92 ? 3.344 4.832 -5.988 1.00 91.81 92 GLU A N 1
ATOM 724 C CA . GLU A 1 92 ? 4.195 5.104 -7.133 1.00 91.81 92 GLU A CA 1
ATOM 725 C C . GLU A 1 92 ? 5.646 5.071 -6.665 1.00 91.81 92 GLU A C 1
ATOM 727 O O . GLU A 1 92 ? 6.023 5.731 -5.692 1.00 91.81 92 GLU A O 1
ATOM 732 N N . TYR A 1 93 ? 6.455 4.268 -7.337 1.00 88.38 93 TYR A N 1
ATOM 733 C CA . TYR A 1 93 ? 7.872 4.163 -7.054 1.00 88.38 93 TYR A CA 1
ATOM 734 C C . TYR A 1 93 ? 8.645 3.963 -8.343 1.00 88.38 93 TYR A C 1
ATOM 736 O O . TYR A 1 93 ? 8.098 3.760 -9.426 1.00 88.38 93 TYR A O 1
ATOM 744 N N . THR A 1 94 ? 9.954 4.037 -8.220 1.00 88.38 94 THR A N 1
ATOM 745 C CA . THR A 1 94 ? 10.843 3.931 -9.359 1.00 88.38 94 THR A CA 1
ATOM 746 C C . THR A 1 94 ? 11.611 2.624 -9.336 1.00 88.38 94 THR A C 1
ATOM 748 O O . THR A 1 94 ? 12.222 2.282 -8.332 1.00 88.38 94 THR A O 1
ATOM 751 N N . ALA A 1 95 ? 11.585 1.888 -10.439 1.00 82.88 95 ALA A N 1
ATOM 752 C CA . ALA A 1 95 ? 12.239 0.597 -10.568 1.00 82.88 95 ALA A CA 1
ATOM 753 C C . ALA A 1 95 ? 13.343 0.662 -11.618 1.00 82.88 95 ALA A C 1
ATOM 755 O O . ALA A 1 95 ? 13.293 1.448 -12.563 1.00 82.88 95 ALA A O 1
ATOM 756 N N . VAL A 1 96 ? 14.351 -0.184 -11.448 1.00 78.25 96 VAL A N 1
ATOM 757 C CA . VAL A 1 96 ? 15.435 -0.322 -12.409 1.00 78.25 96 VAL A CA 1
ATOM 758 C C . VAL A 1 96 ? 15.333 -1.703 -13.034 1.00 78.25 96 VAL A C 1
ATOM 760 O O . VAL A 1 96 ? 15.736 -2.692 -12.428 1.00 78.25 96 VAL A O 1
ATOM 763 N N . GLY A 1 97 ? 14.784 -1.751 -14.248 1.00 69.31 97 GLY A N 1
ATOM 764 C CA . GLY A 1 97 ? 14.371 -2.996 -14.886 1.00 69.31 97 GLY A CA 1
ATOM 765 C C . GLY A 1 97 ? 13.114 -3.564 -14.224 1.00 69.31 97 GLY A C 1
ATOM 766 O O . GLY A 1 97 ? 13.117 -3.921 -13.048 1.00 69.31 97 GLY A O 1
ATOM 767 N N . ILE A 1 98 ? 12.024 -3.655 -14.982 1.00 63.94 98 ILE A N 1
ATOM 768 C CA . ILE A 1 98 ? 10.816 -4.342 -14.523 1.00 63.94 98 ILE A CA 1
ATOM 769 C C . ILE A 1 98 ? 11.111 -5.852 -14.574 1.00 63.94 98 ILE A C 1
ATOM 771 O O . ILE A 1 98 ? 11.457 -6.351 -15.651 1.00 63.94 98 ILE A O 1
ATOM 775 N N . PRO A 1 99 ? 11.053 -6.589 -13.447 1.00 59.62 99 PRO A N 1
ATOM 776 C CA . PRO A 1 99 ? 11.269 -8.030 -13.468 1.00 59.62 99 PRO A CA 1
ATOM 777 C C . PRO A 1 99 ? 10.261 -8.691 -14.412 1.00 59.62 99 PRO A C 1
ATOM 779 O O . PRO A 1 99 ? 9.098 -8.291 -14.471 1.00 59.62 99 PRO A O 1
ATOM 782 N N . ALA A 1 100 ? 10.719 -9.691 -15.167 1.00 63.25 100 ALA A N 1
ATOM 783 C CA . ALA A 1 100 ? 9.849 -10.442 -16.062 1.00 63.25 100 ALA A CA 1
ATOM 784 C C . ALA A 1 100 ? 8.687 -11.051 -15.265 1.00 63.25 100 ALA A C 1
ATOM 786 O O . ALA A 1 100 ? 8.905 -11.663 -14.217 1.00 63.25 100 ALA A O 1
ATOM 787 N N . GLU A 1 101 ? 7.467 -10.872 -15.767 1.00 63.81 101 GLU A N 1
ATOM 788 C CA . GLU A 1 101 ? 6.260 -11.400 -15.140 1.00 63.81 101 GLU A CA 1
ATOM 789 C C . GLU A 1 101 ? 6.364 -12.927 -15.036 1.00 63.81 101 GLU A C 1
ATOM 791 O O . GLU A 1 101 ? 6.403 -13.636 -16.041 1.00 63.81 101 GLU A O 1
ATOM 796 N N . ASN A 1 102 ? 6.436 -13.440 -13.809 1.00 62.56 102 ASN A N 1
ATOM 797 C CA . ASN A 1 102 ? 6.420 -14.873 -13.535 1.00 62.56 102 ASN A CA 1
ATOM 798 C C . ASN A 1 102 ? 5.379 -15.165 -12.451 1.00 62.56 102 ASN A C 1
ATOM 800 O O . ASN A 1 102 ? 5.744 -15.337 -11.283 1.00 62.56 102 ASN A O 1
ATOM 804 N N . PRO A 1 103 ? 4.078 -15.163 -12.792 1.00 61.75 103 PRO A N 1
ATOM 805 C CA . PRO A 1 103 ? 3.050 -15.488 -11.822 1.00 61.75 103 PRO A CA 1
ATOM 806 C C . PRO A 1 103 ? 3.169 -16.975 -11.465 1.00 61.75 103 PRO A C 1
ATOM 808 O O . PRO A 1 103 ? 2.733 -17.840 -12.218 1.00 61.75 103 PRO A O 1
ATOM 811 N N . GLN A 1 104 ? 3.780 -17.282 -10.317 1.00 67.56 104 GLN A N 1
ATOM 812 C CA . GLN A 1 104 ? 3.735 -18.640 -9.764 1.00 67.56 104 GLN A CA 1
ATOM 813 C C . GLN A 1 104 ? 2.327 -18.981 -9.255 1.00 67.56 104 GLN A C 1
ATOM 815 O O . GLN A 1 104 ? 1.903 -20.129 -9.347 1.00 67.56 104 GLN A O 1
ATOM 820 N N . GLU A 1 105 ? 1.585 -17.975 -8.784 1.00 64.12 105 GLU A N 1
ATOM 821 C CA . GLU A 1 105 ? 0.204 -18.086 -8.314 1.00 64.12 105 GLU A CA 1
ATOM 822 C C . GLU A 1 105 ? -0.572 -16.827 -8.750 1.00 64.12 105 GLU A C 1
ATOM 824 O O . GLU A 1 105 ? -0.451 -15.771 -8.135 1.00 64.12 105 GLU A O 1
ATOM 829 N N . GLY A 1 106 ? -1.320 -16.895 -9.859 1.00 75.44 106 GLY A N 1
ATOM 830 C CA . GLY A 1 106 ? -2.132 -15.775 -10.359 1.00 75.44 106 GLY A CA 1
ATOM 831 C C . GLY A 1 106 ? -2.202 -15.679 -11.885 1.00 75.44 106 GLY A C 1
ATOM 832 O O . GLY A 1 106 ? -1.799 -16.596 -12.597 1.00 75.44 106 GLY A O 1
ATOM 833 N N . PHE A 1 107 ? -2.729 -14.562 -12.389 1.00 82.00 107 PHE A N 1
ATOM 834 C CA . PHE A 1 107 ? -2.780 -14.237 -13.816 1.00 82.00 107 PHE A CA 1
ATOM 835 C C . PHE A 1 107 ? -2.653 -12.728 -14.031 1.00 82.00 107 PHE A C 1
ATOM 837 O O . PHE A 1 107 ? -2.973 -11.931 -13.150 1.00 82.00 107 PHE A O 1
ATOM 844 N N . VAL A 1 108 ? -2.190 -12.347 -15.218 1.00 82.38 108 VAL A N 1
ATOM 845 C CA . VAL A 1 108 ? -2.072 -10.951 -15.643 1.00 82.38 108 VAL A CA 1
ATOM 846 C C . VAL A 1 108 ? -3.244 -10.630 -16.560 1.00 82.38 108 VAL A C 1
ATOM 848 O O . VAL A 1 108 ? -3.528 -11.374 -17.499 1.00 82.38 108 VAL A O 1
ATOM 851 N N . VAL A 1 109 ? -3.940 -9.531 -16.272 1.00 84.81 109 VAL A N 1
ATOM 852 C CA . VAL A 1 109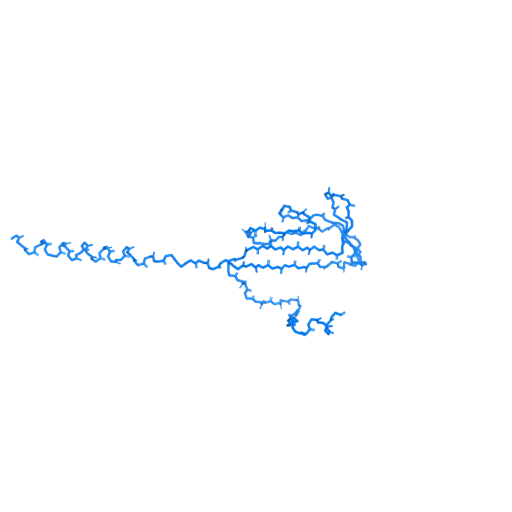 ? -5.024 -9.007 -17.109 1.00 84.81 109 VAL A CA 1
ATOM 853 C C . VAL A 1 109 ? -4.478 -7.821 -17.889 1.00 84.81 109 VAL A C 1
ATOM 855 O O . VAL A 1 109 ? -3.980 -6.864 -17.297 1.00 84.81 109 VAL A O 1
ATOM 858 N N . GLU A 1 110 ? -4.566 -7.873 -19.218 1.00 88.12 110 GLU A N 1
ATOM 859 C CA . GLU A 1 110 ? -4.206 -6.724 -20.047 1.00 88.12 110 GLU A CA 1
ATOM 860 C C . GLU A 1 110 ? -5.082 -5.516 -19.696 1.00 88.12 110 GLU A C 1
ATOM 862 O O . GLU A 1 110 ? -6.290 -5.650 -19.509 1.00 88.12 110 GLU A O 1
ATOM 867 N N . GLY A 1 111 ? -4.500 -4.314 -19.704 1.00 86.75 111 GLY A N 1
ATOM 868 C CA . GLY A 1 111 ? -5.209 -3.093 -19.300 1.00 86.75 111 GLY A CA 1
ATOM 869 C C . GLY A 1 111 ? -6.514 -2.818 -20.061 1.00 86.75 111 GLY A C 1
ATOM 870 O O . GLY A 1 111 ? -7.425 -2.194 -19.524 1.00 86.75 111 GLY A O 1
ATOM 871 N N . LYS A 1 112 ? -6.634 -3.301 -21.304 1.00 92.44 112 LYS A N 1
ATOM 872 C CA . LYS A 1 112 ? -7.859 -3.172 -22.111 1.00 92.44 112 LYS A CA 1
ATOM 873 C C . LYS A 1 112 ? -8.999 -4.094 -21.648 1.00 92.44 112 LYS A C 1
ATOM 875 O O . LYS A 1 112 ? -10.157 -3.779 -21.891 1.00 92.44 112 LYS A O 1
ATOM 880 N N . GLU A 1 113 ? -8.673 -5.195 -20.972 1.00 93.56 113 GLU A N 1
ATOM 881 C CA . GLU A 1 113 ? -9.627 -6.198 -20.481 1.00 93.56 113 GLU A CA 1
ATOM 882 C C . GLU A 1 113 ? -10.014 -5.963 -19.008 1.00 93.56 113 GLU A C 1
ATOM 884 O O . GLU A 1 113 ? -10.968 -6.561 -18.514 1.00 93.56 113 GLU A O 1
ATOM 889 N N . THR A 1 114 ? -9.322 -5.059 -18.300 1.00 88.38 114 THR A N 1
ATOM 890 C CA . THR A 1 114 ? -9.547 -4.780 -16.870 1.00 88.38 114 THR A CA 1
ATOM 891 C C . THR A 1 114 ? -11.003 -4.450 -16.544 1.00 88.38 114 THR A C 1
ATOM 893 O O . THR A 1 114 ? -11.522 -4.917 -15.536 1.00 88.38 114 THR A O 1
ATOM 896 N N . ALA A 1 115 ? -11.686 -3.674 -17.391 1.00 87.94 115 ALA A N 1
ATOM 897 C CA . ALA A 1 115 ? -13.071 -3.270 -17.141 1.00 87.94 115 ALA A CA 1
ATOM 898 C C . ALA A 1 115 ? -14.073 -4.434 -17.214 1.00 87.94 115 ALA A C 1
ATOM 900 O O . ALA A 1 115 ? -15.116 -4.360 -16.582 1.00 87.94 115 ALA A O 1
ATOM 901 N N . ALA A 1 116 ? -13.781 -5.479 -17.994 1.00 92.19 116 ALA A N 1
ATOM 902 C CA . ALA A 1 116 ? -14.620 -6.675 -18.062 1.00 92.19 116 ALA A CA 1
ATOM 903 C C . ALA A 1 116 ? -14.306 -7.670 -16.933 1.00 92.19 116 ALA A C 1
ATOM 905 O O . ALA A 1 116 ? -15.112 -8.553 -16.647 1.00 92.19 116 ALA A O 1
ATOM 906 N N . PHE A 1 117 ? -13.117 -7.556 -16.339 1.00 85.06 117 PHE A N 1
ATOM 907 C CA . PHE A 1 117 ? -12.650 -8.417 -15.262 1.00 85.06 117 PHE A CA 1
ATOM 908 C C . PHE A 1 117 ? -13.179 -8.005 -13.875 1.00 85.06 117 PHE A C 1
ATOM 910 O O . PHE A 1 117 ? -13.436 -8.886 -1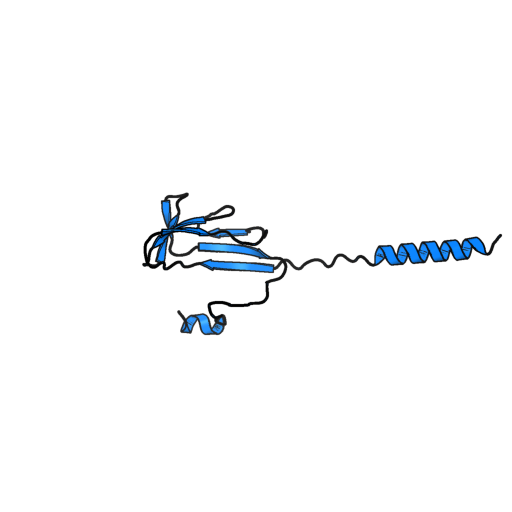3.054 1.00 85.06 117 PHE A O 1
ATOM 917 N N . LEU A 1 118 ? -13.303 -6.695 -13.620 1.00 80.81 118 LEU A N 1
ATOM 918 C CA . LEU A 1 118 ? -13.814 -6.109 -12.368 1.00 80.81 118 LEU A CA 1
ATOM 919 C C . LEU A 1 118 ? -15.347 -6.102 -12.311 1.00 80.81 118 LEU A C 1
ATOM 921 O O . LEU A 1 118 ? -15.876 -6.326 -11.199 1.00 80.81 118 LEU A O 1
#

Secondary structure (DSSP, 8-state):
--HHHHHHHHHHHHHHHHHTT-------EEEEEEEE----SS-EEEEE--SS---EEEEES--SS-EEEEE-TTS-EEETTT--EES-EEEEEEEESPPP---SS--PPPTTTHHHH-

pLDDT: mean 82.01, std 14.88, range [49.12, 98.56]